Protein AF-A0A292SCF6-F1 (afdb_monomer)

Solvent-accessible surface area (backbone atoms only — not comparable to full-atom values): 10017 Å² total; per-residue (Å²): 119,81,54,58,45,60,79,67,71,30,56,32,36,53,34,42,33,34,39,71,59,63,39,59,81,54,59,67,83,58,19,32,26,28,69,75,34,51,36,81,70,58,67,48,40,29,42,40,46,84,91,48,37,38,38,41,29,49,76,93,37,50,72,57,41,74,73,40,42,38,91,78,50,44,76,43,72,42,54,94,89,60,52,69,68,64,58,50,55,75,77,55,60,55,93,41,32,36,29,35,39,54,58,44,53,55,70,71,59,57,59,71,49,68,87,47,41,71,42,76,30,93,62,53,91,77,42,83,65,76,80,72,92,79,69,67,76,40,78,80,50,79,50,60,94,76,82,72,96,58,95,79,85,82,65,48,63,68,58,52,28,60,43,56,16,41,41,71,123

Secondary structure (DSSP, 8-state):
-TTHHHHTT-SEEEE-SS-TT--SS--TTT-HHHHHH----SS--EEE-SS-EEEEE-TTSHHHHHHHSPTTEEEEEPPTT--HHHHHHTTS-TTSEEEEEGGGS-HHHHHTTTTSEEEEESS-SS----PPP-SPEEE-SPPP----SS------HHHHHHHHTEEE-

Mean predicted aligned error: 3.93 Å

Radius of gyration: 18.01 Å; Cα contacts (8 Å, |Δi|>4): 272; chains: 1; bounding box: 41×38×44 Å

Nearest PDB structures (foldseek):
  3ctz-assembly1_A  TM=7.656E-01  e=1.851E-10  Homo sapiens
  4s2t-assembly1_P  TM=8.365E-01  e=8.833E-10  Caenorhabditis elegans
  4s2t-assembly1_Q  TM=8.445E-01  e=5.123E-09  Caenorhabditis elegans
  5jqk-assembly1_A  TM=7.802E-01  e=2.290E-08  Plasmodium falciparum 3D7
  5jr6-assembly1_A  TM=7.832E-01  e=3.024E-06  Plasmodium falciparum 3D7

Sequence (169 aa):
MNNLLKDLGINYLLVNSTNEYLVEYSALSENARYTLTGFSGSTGDALLTEDNIYLFVDGRYHTQADNEAKEGVNVIKLQLGQKQDDEIKKLIDEDKVLGIVSKKVSQQRLEGFNGYNIKLLDIDPINNYTEPHNQPLERAFKPIDYKPEKPWFISNLEEASYITGLRDF

pLDDT: mean 94.39, std 6.03, range [52.0, 98.81]

Structure (mmCIF, N/CA/C/O backbone):
data_AF-A0A292SCF6-F1
#
_entry.id   AF-A0A292SCF6-F1
#
loop_
_atom_site.group_PDB
_atom_site.id
_atom_site.type_symbol
_atom_site.label_atom_id
_atom_site.label_alt_id
_atom_site.label_comp_id
_atom_site.label_asym_id
_atom_site.label_entity_id
_atom_site.label_seq_id
_atom_site.pdbx_PDB_ins_code
_atom_site.Cartn_x
_atom_site.Cartn_y
_atom_site.Cartn_z
_atom_site.occupancy
_atom_site.B_iso_or_equiv
_atom_site.auth_seq_id
_atom_site.auth_comp_id
_atom_site.auth_asym_id
_atom_site.auth_atom_id
_atom_site.pdbx_PDB_model_num
ATOM 1 N N . MET A 1 1 ? -15.338 11.127 7.605 1.00 52.00 1 MET A N 1
ATOM 2 C CA . MET A 1 1 ? -14.587 9.883 7.330 1.00 52.00 1 MET A CA 1
ATOM 3 C C . MET A 1 1 ? -15.376 8.624 7.718 1.00 52.00 1 MET A C 1
ATOM 5 O O . MET A 1 1 ? -15.282 7.646 6.991 1.00 52.00 1 MET A O 1
ATOM 9 N N . ASN A 1 2 ? -16.231 8.677 8.756 1.00 53.66 2 ASN A N 1
ATOM 10 C CA . ASN A 1 2 ? -16.996 7.546 9.337 1.00 53.66 2 ASN A CA 1
ATOM 11 C C . ASN A 1 2 ? -17.972 6.765 8.429 1.00 53.66 2 ASN A C 1
ATOM 13 O O . ASN A 1 2 ? -18.579 5.813 8.914 1.00 53.66 2 ASN A O 1
ATOM 17 N N . ASN A 1 3 ? -18.116 7.108 7.146 1.00 83.19 3 ASN A N 1
ATOM 18 C CA . ASN A 1 3 ? -18.921 6.310 6.217 1.00 83.19 3 ASN A CA 1
ATOM 19 C C . ASN A 1 3 ? -18.080 5.391 5.329 1.00 83.19 3 ASN A C 1
ATOM 21 O O . ASN A 1 3 ? -18.591 4.361 4.924 1.00 83.19 3 ASN A O 1
ATOM 25 N N . LEU A 1 4 ? -16.789 5.669 5.095 1.00 94.19 4 LEU A N 1
ATOM 26 C CA . LEU A 1 4 ? -16.022 4.917 4.094 1.00 94.19 4 LEU A CA 1
ATOM 27 C C . LEU A 1 4 ? -15.949 3.415 4.405 1.00 94.19 4 LEU A C 1
ATOM 29 O O . LEU A 1 4 ? -16.287 2.586 3.566 1.00 94.19 4 LEU A O 1
ATOM 33 N N . LEU A 1 5 ? -15.522 3.061 5.620 1.00 96.75 5 LEU A N 1
ATOM 34 C CA . LEU A 1 5 ? -15.395 1.658 6.022 1.00 96.75 5 LEU A CA 1
ATOM 35 C C . LEU A 1 5 ? -16.764 0.957 6.045 1.00 96.75 5 LEU A C 1
ATOM 37 O O . LEU A 1 5 ? -16.879 -0.188 5.618 1.00 96.75 5 LEU A O 1
ATOM 41 N N . LYS A 1 6 ? -17.816 1.674 6.466 1.00 95.62 6 LYS A N 1
ATOM 42 C CA . LYS A 1 6 ? -19.196 1.165 6.507 1.00 95.62 6 LYS A CA 1
ATOM 43 C C . LYS A 1 6 ? -19.749 0.908 5.106 1.00 95.62 6 LYS A C 1
ATOM 45 O O . LYS A 1 6 ? -20.274 -0.175 4.869 1.00 95.62 6 LYS A O 1
ATOM 50 N N . ASP A 1 7 ? -19.560 1.843 4.179 1.00 95.56 7 ASP A N 1
ATOM 51 C CA . ASP A 1 7 ? -19.978 1.728 2.777 1.00 95.56 7 ASP A CA 1
ATOM 52 C C . ASP A 1 7 ? -19.257 0.567 2.074 1.00 95.56 7 ASP A C 1
ATOM 54 O O . ASP A 1 7 ? -19.834 -0.140 1.247 1.00 95.56 7 ASP A O 1
ATOM 58 N N . LEU A 1 8 ? -17.999 0.321 2.451 1.00 96.62 8 LEU A N 1
ATOM 59 C CA . LEU A 1 8 ? -17.209 -0.810 1.972 1.00 96.62 8 LEU A CA 1
ATOM 60 C C . LEU A 1 8 ? -17.505 -2.122 2.714 1.00 96.62 8 LEU A C 1
ATOM 62 O O . LEU A 1 8 ? -17.021 -3.168 2.280 1.00 96.62 8 LEU A O 1
ATOM 66 N N . GLY A 1 9 ? -18.283 -2.111 3.799 1.00 97.25 9 GLY A N 1
ATOM 67 C CA . GLY A 1 9 ? -18.543 -3.290 4.630 1.00 97.25 9 GLY A CA 1
ATOM 68 C C . GLY A 1 9 ? -17.271 -3.892 5.236 1.00 97.25 9 GLY A C 1
ATOM 69 O O . GLY A 1 9 ? -17.131 -5.113 5.265 1.00 97.25 9 GLY A O 1
ATOM 70 N N . ILE A 1 10 ? -16.329 -3.041 5.650 1.00 98.06 10 ILE A N 1
ATOM 71 C CA . ILE A 1 10 ? -15.070 -3.420 6.302 1.00 98.06 10 ILE A CA 1
ATOM 72 C C . ILE A 1 10 ? -14.942 -2.733 7.666 1.00 98.06 10 ILE A C 1
ATOM 74 O O . ILE A 1 10 ? -15.605 -1.733 7.938 1.00 98.06 10 ILE A O 1
ATOM 78 N N . ASN A 1 11 ? -14.080 -3.256 8.534 1.00 98.12 11 ASN A N 1
ATOM 79 C CA . ASN A 1 11 ? -13.789 -2.671 9.848 1.00 98.12 11 ASN A CA 1
ATOM 80 C C . ASN A 1 11 ? -12.422 -1.990 9.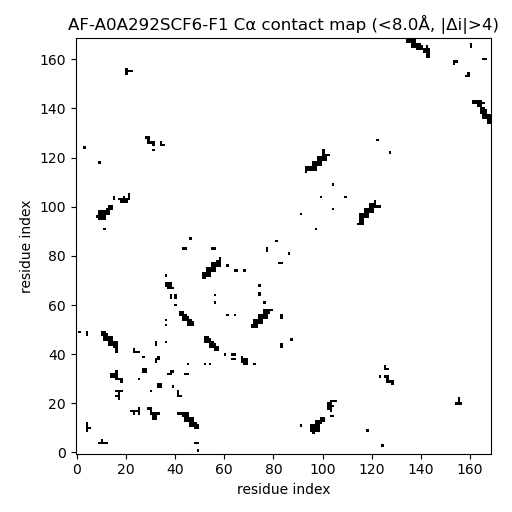895 1.00 98.12 11 ASN A C 1
ATOM 82 O O . ASN A 1 11 ? -12.223 -1.046 10.658 1.00 98.12 11 ASN A O 1
ATOM 86 N N . TYR A 1 12 ? -11.500 -2.475 9.070 1.00 98.44 12 TYR A N 1
ATOM 87 C CA . TYR A 1 12 ? -10.144 -1.972 8.952 1.00 98.44 12 TYR A CA 1
ATOM 88 C C . TYR A 1 12 ? -9.791 -1.837 7.480 1.00 98.44 12 TYR A C 1
ATOM 90 O O . TYR A 1 12 ? -10.280 -2.612 6.660 1.00 98.44 12 TYR A O 1
ATOM 98 N N . LEU A 1 13 ? -8.922 -0.895 7.140 1.00 98.56 13 LEU A N 1
ATOM 99 C CA . LEU A 1 13 ? -8.343 -0.790 5.805 1.00 98.56 13 LEU A CA 1
ATOM 100 C C . LEU A 1 13 ? -6.824 -0.683 5.924 1.00 98.56 13 LEU A C 1
ATOM 102 O O . LEU A 1 13 ? -6.312 0.270 6.516 1.00 98.56 13 LEU A O 1
ATOM 106 N N . LEU A 1 14 ? -6.117 -1.651 5.340 1.00 98.50 14 LEU A N 1
ATOM 107 C CA . LEU A 1 14 ? -4.671 -1.583 5.155 1.00 98.50 14 LEU A CA 1
ATOM 108 C C . LEU A 1 14 ? -4.361 -0.714 3.933 1.00 98.50 14 LEU A C 1
ATOM 110 O O . LEU A 1 14 ? -4.760 -1.037 2.811 1.00 98.50 14 LEU A O 1
ATOM 114 N N . VAL A 1 15 ? -3.637 0.379 4.153 1.00 98.06 15 VAL A N 1
ATOM 115 C CA . VAL A 1 15 ? -3.272 1.358 3.126 1.00 98.06 15 VAL A CA 1
ATOM 116 C C . VAL A 1 15 ? -1.764 1.304 2.908 1.00 98.06 15 VAL A C 1
ATOM 118 O O . VAL A 1 15 ? -0.987 1.827 3.707 1.00 98.06 15 VAL A O 1
ATOM 121 N N . ASN A 1 16 ? -1.363 0.646 1.820 1.00 96.62 16 ASN A N 1
ATOM 122 C CA . ASN A 1 16 ? 0.041 0.450 1.461 1.00 96.62 16 ASN A CA 1
ATOM 123 C C . ASN A 1 16 ? 0.684 1.747 0.932 1.00 96.62 16 ASN A C 1
ATOM 125 O O . ASN A 1 16 ? 0.010 2.566 0.298 1.00 96.62 16 ASN A O 1
ATOM 129 N N . SER A 1 17 ? 1.991 1.923 1.147 1.00 95.50 17 SER A N 1
ATOM 130 C CA . SER A 1 17 ? 2.778 2.998 0.521 1.00 95.50 17 SER A CA 1
ATOM 131 C C . SER A 1 17 ? 3.130 2.714 -0.940 1.00 95.50 17 SER A C 1
ATOM 133 O O . SER A 1 17 ? 3.448 3.636 -1.692 1.00 95.50 17 SER A O 1
ATOM 135 N N . THR A 1 18 ? 3.083 1.452 -1.352 1.00 94.31 18 THR A N 1
ATOM 136 C CA . THR A 1 18 ? 3.419 1.023 -2.707 1.00 94.31 18 THR A CA 1
ATOM 137 C C . THR A 1 18 ? 2.265 1.244 -3.690 1.00 94.31 18 THR A C 1
ATOM 139 O O . THR A 1 18 ? 1.096 1.354 -3.307 1.00 94.31 18 THR A O 1
ATOM 142 N N . ASN A 1 19 ? 2.585 1.295 -4.985 1.00 92.31 19 ASN A N 1
ATOM 143 C CA . ASN A 1 19 ? 1.584 1.259 -6.052 1.00 92.31 19 ASN A CA 1
ATOM 144 C C . ASN A 1 19 ? 1.322 -0.177 -6.545 1.00 92.31 19 ASN A C 1
ATOM 146 O O . ASN A 1 19 ? 1.729 -1.147 -5.903 1.00 92.31 19 ASN A O 1
ATOM 150 N N . GLU A 1 20 ? 0.629 -0.322 -7.678 1.00 91.88 20 GLU A N 1
ATOM 151 C CA . GLU A 1 20 ? 0.276 -1.634 -8.240 1.00 91.88 20 GLU A CA 1
ATOM 152 C C . GLU A 1 20 ? 1.474 -2.465 -8.738 1.00 91.88 20 GLU A C 1
ATOM 154 O O . GLU A 1 20 ? 1.375 -3.684 -8.863 1.00 91.88 20 GLU A O 1
ATOM 159 N N . TYR A 1 21 ? 2.627 -1.829 -8.954 1.00 92.88 21 TYR A N 1
ATOM 160 C CA . TYR A 1 21 ? 3.891 -2.486 -9.305 1.00 92.88 21 TYR A CA 1
ATOM 161 C C . TYR A 1 21 ? 4.772 -2.757 -8.078 1.00 92.88 21 TYR A C 1
ATOM 163 O O . TYR A 1 21 ? 5.909 -3.204 -8.212 1.00 92.88 21 TYR A O 1
ATOM 171 N N . LEU A 1 22 ? 4.248 -2.486 -6.878 1.00 93.62 22 LEU A N 1
ATOM 172 C CA . LEU A 1 22 ? 4.921 -2.667 -5.593 1.00 93.62 22 LEU A CA 1
ATOM 173 C C . LEU A 1 22 ? 6.236 -1.879 -5.445 1.00 93.62 22 LEU A C 1
ATOM 175 O O . LEU A 1 22 ? 7.109 -2.276 -4.675 1.00 93.62 22 LEU A O 1
ATOM 179 N N . VAL A 1 23 ? 6.379 -0.759 -6.163 1.00 92.00 23 VAL A N 1
ATOM 180 C CA . VAL A 1 23 ? 7.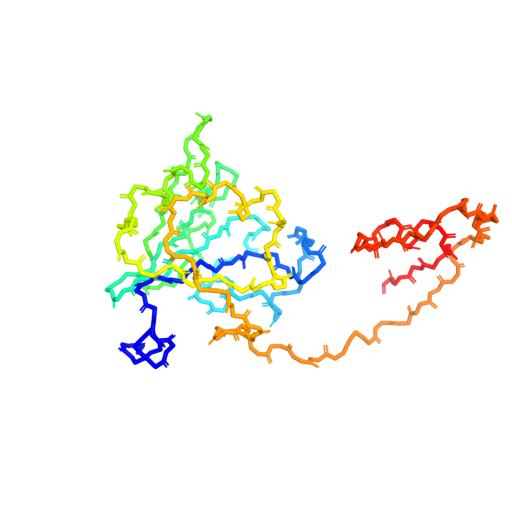598 0.062 -6.101 1.00 92.00 23 VAL A CA 1
ATOM 181 C C . VAL A 1 23 ? 7.723 0.782 -4.761 1.00 92.00 23 VAL A C 1
ATOM 183 O O . VAL A 1 23 ? 6.728 1.231 -4.188 1.00 92.00 23 VAL A O 1
ATOM 186 N N . GLU A 1 24 ? 8.962 0.934 -4.290 1.00 87.44 24 GLU A N 1
ATOM 187 C CA . GLU A 1 24 ? 9.273 1.668 -3.057 1.00 87.44 24 GLU A CA 1
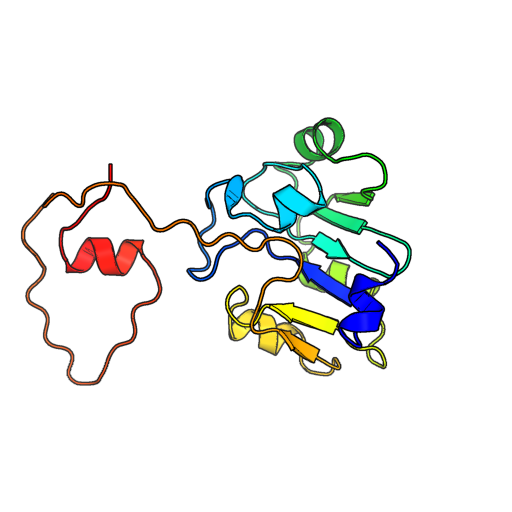ATOM 188 C C . GLU A 1 24 ? 9.064 3.185 -3.219 1.00 87.44 24 GLU A C 1
ATOM 190 O O . GLU A 1 24 ? 8.577 3.849 -2.309 1.00 87.44 24 GLU A O 1
ATOM 195 N N . TYR A 1 25 ? 9.388 3.736 -4.392 1.00 88.94 25 TYR A N 1
ATOM 196 C CA . TYR A 1 25 ? 9.311 5.172 -4.674 1.00 88.94 25 TYR A CA 1
ATOM 197 C C . TYR A 1 25 ? 8.238 5.463 -5.725 1.00 88.94 25 TYR A C 1
ATOM 199 O O . TYR A 1 25 ? 8.531 5.633 -6.906 1.00 88.94 25 TYR A O 1
ATOM 207 N N . SER A 1 26 ? 6.978 5.501 -5.296 1.00 89.31 26 SER A N 1
ATOM 208 C CA . SER A 1 26 ? 5.867 5.979 -6.126 1.00 89.31 26 SER A CA 1
ATOM 209 C C . SER A 1 26 ? 5.775 7.509 -6.095 1.00 89.31 26 SER A C 1
ATOM 211 O O . SER A 1 26 ? 6.229 8.162 -5.149 1.00 89.31 26 SER A O 1
ATOM 213 N N . ALA A 1 27 ? 5.165 8.106 -7.122 1.00 90.38 27 ALA A N 1
ATOM 214 C CA . ALA A 1 27 ? 4.838 9.527 -7.081 1.00 90.38 27 ALA A CA 1
ATOM 215 C C . ALA A 1 27 ? 3.883 9.803 -5.908 1.00 90.38 27 ALA A C 1
ATOM 217 O O . ALA A 1 27 ? 2.912 9.074 -5.704 1.00 90.38 27 ALA A O 1
ATOM 218 N N . LEU A 1 28 ? 4.099 10.892 -5.162 1.00 93.38 28 LEU A N 1
ATOM 219 C CA . LEU A 1 28 ? 3.245 11.225 -4.011 1.00 93.38 28 LEU A CA 1
ATOM 220 C C . LEU A 1 28 ? 1.763 11.379 -4.393 1.00 93.38 28 LEU A C 1
ATOM 222 O O . LEU A 1 28 ? 0.891 11.068 -3.588 1.00 93.38 28 LEU A O 1
ATOM 226 N N . SER A 1 29 ? 1.470 11.804 -5.626 1.00 92.12 29 SER A N 1
ATOM 227 C CA . SER A 1 29 ? 0.104 11.883 -6.158 1.00 92.12 29 SER A CA 1
ATOM 228 C C . SER A 1 29 ? -0.587 10.523 -6.299 1.00 92.12 29 SER A C 1
ATOM 230 O O . SER A 1 29 ? -1.811 10.474 -6.250 1.00 92.12 29 SER A O 1
ATOM 232 N N . GLU A 1 30 ? 0.168 9.433 -6.461 1.00 93.06 30 GLU A N 1
ATOM 233 C CA . GLU A 1 30 ? -0.334 8.052 -6.560 1.00 93.06 30 GLU A CA 1
ATOM 234 C C . GLU A 1 30 ? -0.369 7.342 -5.190 1.00 93.06 30 GLU A C 1
ATOM 236 O O . GLU A 1 30 ? -1.087 6.357 -4.978 1.00 93.06 30 GLU A O 1
ATOM 241 N N . ASN A 1 31 ? 0.403 7.846 -4.226 1.00 96.00 31 ASN A N 1
ATOM 242 C CA . ASN A 1 31 ? 0.598 7.210 -2.934 1.00 96.00 31 ASN A CA 1
ATOM 243 C C . ASN A 1 31 ? -0.620 7.413 -2.015 1.00 96.00 31 ASN A C 1
ATOM 245 O O . ASN A 1 31 ? -0.841 8.482 -1.445 1.00 96.00 31 ASN A O 1
ATOM 249 N N . ALA A 1 32 ? -1.412 6.355 -1.838 1.00 96.44 32 ALA A N 1
ATOM 250 C CA . ALA A 1 32 ? -2.617 6.383 -1.013 1.00 96.44 32 ALA A CA 1
ATOM 251 C C . ALA A 1 32 ? -2.320 6.655 0.464 1.00 96.44 32 ALA A C 1
ATOM 253 O O . ALA A 1 32 ? -3.046 7.413 1.113 1.00 96.44 32 ALA A O 1
ATOM 254 N N . ARG A 1 33 ? -1.220 6.106 0.995 1.00 97.44 33 ARG A N 1
ATOM 255 C CA . ARG A 1 33 ? -0.793 6.417 2.361 1.00 97.44 33 ARG A CA 1
ATOM 256 C C . ARG A 1 33 ? -0.456 7.896 2.502 1.00 97.44 33 ARG A C 1
ATOM 258 O O . ARG A 1 33 ? -0.879 8.491 3.483 1.00 97.44 33 ARG A O 1
ATOM 265 N N . TYR A 1 34 ? 0.241 8.508 1.545 1.00 97.81 34 TYR A N 1
ATOM 266 C CA . TYR A 1 34 ? 0.523 9.947 1.575 1.00 97.81 34 TYR A CA 1
ATOM 267 C C . TYR A 1 34 ? -0.775 10.765 1.566 1.00 97.81 34 TYR A C 1
ATOM 269 O O . TYR A 1 34 ? -0.945 11.663 2.393 1.00 97.81 34 TYR A O 1
ATOM 277 N N . THR A 1 35 ? -1.737 10.419 0.702 1.00 97.25 35 THR A N 1
ATOM 278 C CA . THR A 1 35 ? -3.066 11.053 0.693 1.00 97.25 35 THR A CA 1
ATOM 279 C C . THR A 1 35 ? -3.729 10.977 2.068 1.00 97.25 35 THR A C 1
ATOM 281 O O . THR A 1 35 ? -4.241 11.986 2.565 1.00 97.25 35 THR A O 1
ATOM 284 N N . LEU A 1 36 ? -3.665 9.810 2.712 1.00 97.38 36 LEU A N 1
ATOM 285 C CA . LEU A 1 36 ? -4.261 9.570 4.021 1.00 97.38 36 LEU A CA 1
ATOM 286 C C . LEU A 1 36 ? -3.542 10.315 5.152 1.00 97.38 36 LEU A C 1
ATOM 288 O O . LEU A 1 36 ? -4.191 10.995 5.942 1.00 97.38 36 LEU A O 1
ATOM 292 N N . THR A 1 37 ? -2.216 10.205 5.232 1.00 98.38 37 THR A N 1
ATOM 293 C CA . THR A 1 37 ? -1.449 10.577 6.429 1.00 98.38 37 THR A CA 1
ATOM 294 C C . THR A 1 37 ? -0.614 11.840 6.276 1.00 98.38 37 THR A C 1
ATOM 296 O O . THR A 1 37 ? -0.205 12.398 7.283 1.00 98.38 37 THR A O 1
ATOM 299 N N . GLY A 1 38 ? -0.341 12.301 5.053 1.00 98.06 38 GLY A N 1
ATOM 300 C CA . GLY A 1 38 ? 0.574 13.415 4.762 1.00 98.06 38 GLY A CA 1
ATOM 301 C C . GLY A 1 38 ? 2.065 13.081 4.860 1.00 98.06 38 GLY A C 1
ATOM 302 O O . GLY A 1 38 ? 2.888 13.871 4.412 1.00 98.06 38 GLY A O 1
ATOM 303 N N . PHE A 1 39 ? 2.423 11.906 5.380 1.00 98.44 39 PHE A N 1
ATOM 304 C CA . PHE A 1 39 ? 3.814 11.476 5.496 1.00 98.44 39 PHE A CA 1
ATOM 305 C C . PHE A 1 39 ? 4.377 11.070 4.132 1.00 98.44 39 PHE A C 1
ATOM 307 O O . PHE A 1 39 ? 3.745 10.272 3.436 1.00 98.44 39 PHE A O 1
ATOM 314 N N . SER A 1 40 ? 5.556 11.580 3.766 1.00 97.69 40 SER A N 1
ATOM 315 C CA . SER A 1 40 ? 6.164 11.461 2.428 1.00 97.69 40 SER A CA 1
ATOM 316 C C . SER A 1 40 ? 7.356 10.498 2.333 1.00 97.69 40 SER A C 1
ATOM 318 O O . SER A 1 40 ? 7.927 10.340 1.255 1.00 97.69 40 SER A O 1
ATOM 320 N N . GLY A 1 41 ? 7.735 9.818 3.423 1.00 96.81 41 GLY A N 1
ATOM 321 C CA . GLY A 1 41 ? 8.825 8.834 3.390 1.00 96.81 41 GLY A CA 1
ATOM 322 C C . GLY A 1 41 ? 8.523 7.648 2.467 1.00 96.81 41 GLY A C 1
ATOM 323 O O . GLY A 1 41 ? 7.355 7.347 2.204 1.00 96.81 41 GLY A O 1
ATOM 324 N N . SER A 1 42 ? 9.560 6.959 1.984 1.00 94.31 42 SER A N 1
ATOM 325 C CA . SER A 1 42 ? 9.416 5.929 0.940 1.00 94.31 42 SER A CA 1
ATOM 326 C C . SER A 1 42 ? 8.781 4.627 1.426 1.00 94.31 42 SER A C 1
ATOM 328 O O . SER A 1 42 ? 8.058 3.973 0.684 1.00 94.31 42 SER A O 1
ATOM 330 N N . THR A 1 43 ? 8.965 4.273 2.696 1.00 93.94 43 THR A N 1
ATOM 331 C CA . THR A 1 43 ? 8.379 3.061 3.282 1.00 93.94 43 THR A CA 1
ATOM 332 C C . THR A 1 43 ? 7.508 3.384 4.482 1.00 93.94 43 THR A C 1
ATOM 334 O O . THR A 1 43 ? 7.632 4.443 5.097 1.00 93.94 43 THR A O 1
ATOM 337 N N . GLY A 1 44 ? 6.631 2.446 4.826 1.00 95.50 44 GLY A N 1
ATOM 338 C CA . GLY A 1 44 ? 5.736 2.552 5.969 1.00 95.50 44 GLY A CA 1
ATOM 339 C C . GLY A 1 44 ? 4.289 2.651 5.522 1.00 95.50 44 GLY A C 1
ATOM 340 O O . GLY A 1 44 ? 3.934 3.543 4.745 1.00 95.50 44 GLY A O 1
ATOM 341 N N . ASP A 1 45 ? 3.467 1.735 6.012 1.00 97.88 45 ASP A N 1
ATOM 342 C CA . ASP A 1 45 ? 2.054 1.644 5.662 1.00 97.88 45 ASP A CA 1
ATOM 343 C C . ASP A 1 45 ? 1.172 2.260 6.739 1.00 97.88 45 ASP A C 1
ATOM 345 O O . ASP A 1 45 ? 1.609 2.545 7.859 1.00 97.88 45 ASP A O 1
ATOM 349 N N . ALA A 1 46 ? -0.093 2.460 6.393 1.00 98.56 46 ALA A N 1
ATOM 350 C CA . ALA A 1 46 ? -1.095 2.939 7.320 1.00 98.56 46 ALA A CA 1
ATOM 351 C C . ALA A 1 46 ? -2.212 1.914 7.537 1.00 98.56 46 ALA A C 1
ATOM 353 O O . ALA A 1 46 ? -2.564 1.143 6.646 1.00 98.56 46 ALA A O 1
ATOM 354 N N . LEU A 1 47 ? -2.797 1.943 8.731 1.00 98.69 47 LEU A N 1
ATOM 355 C CA . LEU A 1 47 ? -4.021 1.229 9.067 1.00 98.69 47 LEU A CA 1
ATOM 356 C C . LEU A 1 47 ? -5.094 2.259 9.410 1.00 98.69 47 LEU A C 1
ATOM 358 O O . LEU A 1 47 ? -4.944 3.025 10.364 1.00 98.69 47 LEU A O 1
ATOM 362 N N . LEU A 1 48 ? -6.178 2.265 8.642 1.00 98.38 48 LEU A N 1
ATOM 363 C CA . LEU A 1 48 ? -7.370 3.049 8.941 1.00 98.38 48 LEU A CA 1
ATOM 364 C C . LEU A 1 48 ? -8.370 2.178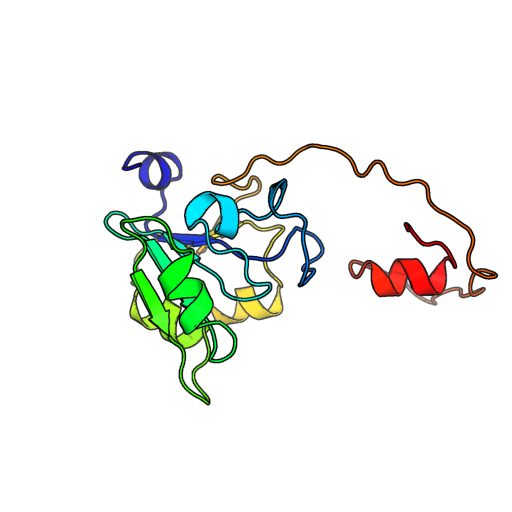 9.709 1.00 98.38 48 LEU A C 1
ATOM 366 O O . LEU A 1 48 ? -8.713 1.081 9.264 1.00 98.38 48 LEU A O 1
ATOM 370 N N . THR A 1 49 ? -8.848 2.679 10.844 1.00 97.19 49 THR A N 1
ATOM 371 C CA . THR A 1 49 ? -9.911 2.075 11.659 1.00 97.19 49 THR A CA 1
ATOM 372 C C . THR A 1 49 ? -11.103 3.034 11.757 1.00 97.19 49 THR A C 1
ATOM 374 O O . THR A 1 49 ? -11.071 4.120 11.178 1.00 97.19 49 THR A O 1
ATOM 377 N N . GLU A 1 50 ? -12.179 2.646 12.452 1.00 93.62 50 GLU A N 1
ATOM 378 C CA . GLU A 1 50 ? -13.346 3.527 12.637 1.00 93.62 50 GLU A CA 1
ATOM 379 C C . GLU A 1 50 ? -12.979 4.843 13.341 1.00 93.62 50 GLU A C 1
ATOM 381 O O . GLU A 1 50 ? -13.488 5.897 12.962 1.00 93.62 50 GLU A O 1
ATOM 386 N N . ASP A 1 51 ? -12.053 4.783 14.301 1.00 93.44 51 ASP A N 1
ATOM 387 C CA . ASP A 1 51 ? -11.738 5.908 15.185 1.00 93.44 51 ASP A CA 1
ATOM 388 C C . ASP A 1 51 ? -10.339 6.496 14.964 1.00 93.44 51 ASP A C 1
ATOM 390 O O . ASP A 1 51 ? -10.054 7.595 15.434 1.00 93.44 51 ASP A O 1
ATOM 394 N N . ASN A 1 52 ? -9.437 5.770 14.295 1.00 97.00 52 ASN A N 1
ATOM 395 C CA . ASN A 1 52 ? -8.018 6.112 14.262 1.00 97.00 52 ASN A CA 1
ATOM 396 C C . ASN A 1 52 ? -7.377 5.881 12.891 1.00 97.00 52 ASN A C 1
ATOM 398 O O . ASN A 1 52 ? -7.773 5.007 12.119 1.00 97.00 52 ASN A O 1
ATOM 402 N N . ILE A 1 53 ? -6.306 6.632 12.638 1.00 98.38 53 ILE A N 1
ATOM 403 C CA . ILE A 1 53 ? -5.353 6.373 11.560 1.00 98.38 53 ILE A CA 1
ATOM 404 C C . ILE A 1 53 ? -4.018 6.061 12.220 1.00 98.38 53 ILE A C 1
ATOM 406 O O . ILE A 1 53 ? -3.502 6.886 12.970 1.00 98.38 53 ILE A O 1
ATOM 410 N N . TYR A 1 54 ? -3.452 4.893 11.945 1.00 98.75 54 TYR A N 1
ATOM 411 C CA . TYR A 1 54 ? -2.118 4.519 12.403 1.00 98.75 54 TYR A CA 1
ATOM 412 C C . TYR A 1 54 ? -1.156 4.556 11.229 1.00 98.75 54 TYR A C 1
ATOM 414 O O . TYR A 1 54 ? -1.465 4.002 10.180 1.00 98.75 54 TYR A O 1
ATOM 422 N N . LEU A 1 55 ? -0.001 5.185 11.404 1.00 98.81 55 LEU A N 1
ATOM 423 C CA . LEU A 1 55 ? 1.085 5.200 10.431 1.00 98.81 55 LEU A CA 1
ATOM 424 C C . LEU A 1 55 ? 2.283 4.467 11.027 1.00 98.81 55 LEU A C 1
ATOM 426 O O . LEU A 1 55 ? 2.807 4.897 12.051 1.00 98.81 55 LEU A O 1
ATOM 430 N N . PHE A 1 56 ? 2.740 3.400 10.386 1.00 98.69 56 PHE A N 1
ATOM 431 C CA . PHE A 1 56 ? 3.866 2.608 10.867 1.00 98.69 56 PHE A CA 1
ATOM 432 C C . PHE A 1 56 ? 5.139 3.004 10.131 1.00 98.69 56 PHE A C 1
ATOM 434 O O . PHE A 1 56 ? 5.179 2.996 8.903 1.00 98.69 56 PHE A O 1
ATOM 441 N N . VAL A 1 57 ? 6.186 3.347 10.879 1.00 98.25 57 VAL A N 1
ATOM 442 C CA . VAL A 1 57 ? 7.455 3.820 10.313 1.00 98.25 57 VAL A CA 1
ATOM 443 C C . VAL A 1 57 ? 8.651 3.176 10.998 1.00 98.25 57 VAL A C 1
ATOM 445 O O . VAL A 1 57 ? 8.680 3.021 12.221 1.00 98.25 57 VAL A O 1
ATOM 448 N N . ASP A 1 58 ? 9.664 2.818 10.212 1.00 96.81 58 ASP A N 1
ATOM 449 C CA . ASP A 1 58 ? 10.947 2.350 10.735 1.00 96.81 58 ASP A CA 1
ATOM 450 C C . ASP A 1 58 ? 11.853 3.505 11.198 1.00 96.81 58 ASP A C 1
ATOM 452 O O . ASP A 1 58 ? 11.553 4.685 10.995 1.00 96.81 58 ASP A O 1
ATOM 456 N N . GLY A 1 59 ? 12.977 3.152 11.832 1.00 96.62 59 GLY A N 1
ATOM 457 C CA . GLY A 1 59 ? 13.915 4.090 12.458 1.00 96.62 59 GLY A CA 1
ATOM 458 C C . GLY A 1 59 ? 14.447 5.205 11.554 1.00 96.62 59 GLY A C 1
ATOM 459 O O . GLY A 1 59 ? 14.808 6.263 12.069 1.00 96.62 59 GLY A O 1
ATOM 460 N N . ARG A 1 60 ? 14.458 5.025 10.226 1.00 95.75 60 ARG A N 1
ATOM 461 C CA . ARG A 1 60 ? 14.885 6.068 9.273 1.00 95.75 60 ARG A CA 1
ATOM 462 C C . ARG A 1 60 ? 13.939 7.268 9.271 1.00 95.75 60 ARG A C 1
ATOM 464 O O . ARG A 1 60 ? 14.362 8.380 8.970 1.00 95.75 60 ARG A O 1
ATOM 471 N N . TYR A 1 61 ? 12.675 7.041 9.620 1.00 97.88 61 TYR A N 1
ATOM 472 C CA . TYR A 1 61 ? 11.587 7.985 9.393 1.00 97.88 61 TYR A CA 1
ATOM 473 C C . TYR A 1 61 ? 10.943 8.526 10.667 1.00 97.88 61 TYR A C 1
ATOM 475 O O . TYR A 1 61 ? 10.015 9.319 10.567 1.00 97.88 61 TYR A O 1
ATOM 483 N N . HIS A 1 62 ? 11.414 8.155 11.863 1.00 98.06 62 HIS A N 1
ATOM 484 C CA . HIS A 1 62 ? 10.778 8.567 13.126 1.00 98.06 62 HIS A CA 1
ATOM 485 C C . HIS A 1 62 ? 10.609 10.087 13.243 1.00 98.06 62 HIS A C 1
ATOM 487 O O . HIS A 1 62 ? 9.504 10.552 13.500 1.00 98.06 62 HIS A O 1
ATOM 493 N N . THR A 1 63 ? 11.675 10.858 13.013 1.00 98.12 63 THR A N 1
ATOM 494 C CA . THR A 1 63 ? 11.627 12.330 13.077 1.00 98.12 63 THR A CA 1
ATOM 495 C C . THR A 1 63 ? 10.826 12.933 11.924 1.00 98.12 63 THR A C 1
ATOM 497 O O . THR A 1 63 ? 10.122 13.919 12.107 1.00 98.12 63 THR A O 1
ATOM 500 N N . GLN A 1 64 ? 10.927 12.355 10.724 1.00 98.44 64 GLN A N 1
ATOM 501 C CA . GLN A 1 64 ? 10.186 12.843 9.561 1.00 98.44 64 GLN A CA 1
ATOM 502 C C . GLN A 1 64 ? 8.676 12.653 9.754 1.00 98.44 64 GLN A C 1
ATOM 504 O O . GLN A 1 64 ? 7.904 13.568 9.489 1.00 98.44 64 GLN A O 1
ATOM 509 N N . ALA A 1 65 ? 8.263 11.497 10.273 1.00 98.31 65 ALA A N 1
ATOM 510 C CA . ALA A 1 65 ? 6.867 11.190 10.543 1.00 98.31 65 ALA A CA 1
ATOM 511 C C . ALA A 1 65 ? 6.263 12.126 11.596 1.00 98.31 65 ALA A C 1
ATOM 513 O O . ALA A 1 65 ? 5.149 12.594 11.393 1.00 98.31 65 ALA A O 1
ATOM 514 N N . ASP A 1 66 ? 7.004 12.466 12.657 1.00 97.56 66 ASP A N 1
ATOM 515 C CA . ASP A 1 66 ? 6.544 13.445 13.655 1.00 97.56 66 ASP A CA 1
ATOM 516 C C . ASP A 1 66 ? 6.286 14.834 13.046 1.00 97.56 66 ASP A C 1
ATOM 518 O O . ASP A 1 66 ? 5.402 15.554 13.503 1.00 97.56 66 ASP A O 1
ATOM 522 N N . ASN A 1 67 ? 7.059 15.217 12.026 1.00 98.25 67 ASN A N 1
ATOM 523 C CA . ASN A 1 67 ? 6.973 16.538 11.403 1.00 98.25 67 ASN A CA 1
ATOM 524 C C . ASN A 1 67 ? 5.939 16.613 10.269 1.00 98.25 67 ASN A C 1
ATOM 526 O O . ASN A 1 67 ? 5.396 17.685 10.013 1.00 98.25 67 ASN A O 1
ATOM 530 N N . GLU A 1 68 ? 5.711 15.512 9.549 1.00 98.44 68 GLU A N 1
ATOM 531 C CA . GLU A 1 68 ? 4.890 15.499 8.329 1.00 98.44 68 GLU A CA 1
ATOM 532 C C . GLU A 1 68 ? 3.496 14.898 8.517 1.00 98.44 68 GLU A C 1
ATOM 534 O O . GLU A 1 68 ? 2.596 15.193 7.726 1.00 98.44 68 GLU A O 1
ATOM 539 N N . ALA A 1 69 ? 3.305 14.028 9.513 1.00 98.31 69 ALA A N 1
ATOM 540 C CA . ALA A 1 69 ? 2.017 13.383 9.717 1.00 98.31 69 ALA A CA 1
ATOM 541 C C . ALA A 1 69 ? 0.929 14.424 10.032 1.00 98.31 69 ALA A C 1
ATOM 543 O O . ALA A 1 69 ? 1.096 15.309 10.871 1.00 98.31 69 ALA A O 1
ATOM 544 N N . LYS A 1 70 ? -0.210 14.304 9.345 1.00 97.88 70 LYS A N 1
ATOM 545 C CA . LYS A 1 70 ? -1.395 15.139 9.564 1.00 97.88 70 LYS A CA 1
ATOM 546 C C . LYS A 1 70 ? -1.911 14.977 10.994 1.00 97.88 70 LYS A C 1
ATOM 548 O O . LYS A 1 70 ? -1.772 13.922 11.612 1.00 97.88 70 LYS A O 1
ATOM 553 N N . GLU A 1 71 ? -2.589 16.010 11.485 1.00 96.44 71 GLU A N 1
ATOM 554 C CA . GLU A 1 71 ? -3.285 15.954 12.769 1.00 96.44 71 GLU A CA 1
ATOM 555 C C . GLU A 1 71 ? -4.264 14.764 12.816 1.00 96.44 71 GLU A C 1
ATOM 557 O O . GLU A 1 71 ? -4.983 14.495 11.851 1.00 96.44 71 GLU A O 1
ATOM 562 N N . GLY A 1 72 ? -4.266 14.030 13.933 1.00 95.25 72 GLY A N 1
ATOM 563 C CA . GLY A 1 72 ? -5.077 12.820 14.118 1.00 95.25 72 GLY A CA 1
ATOM 564 C C . GLY A 1 72 ? -4.442 11.518 13.609 1.00 95.25 72 GLY A C 1
ATOM 565 O O . GLY A 1 72 ? -5.020 10.450 13.809 1.00 95.25 72 GLY A O 1
ATOM 566 N N . VAL A 1 73 ? -3.257 11.569 12.988 1.00 98.38 73 VAL A N 1
ATOM 567 C CA . VAL A 1 73 ? -2.481 10.369 12.637 1.00 98.38 73 VAL A CA 1
ATOM 568 C C . VAL A 1 73 ? -1.630 9.925 13.828 1.00 98.38 73 VAL A C 1
ATOM 570 O O . VAL A 1 73 ? -0.762 10.652 14.305 1.00 98.38 73 VAL A O 1
ATOM 573 N N . ASN A 1 74 ? -1.834 8.689 14.276 1.00 98.38 74 ASN A N 1
ATOM 574 C CA . ASN A 1 74 ? -1.034 8.046 15.311 1.00 98.38 74 ASN A CA 1
ATOM 575 C C . ASN A 1 74 ? 0.224 7.422 14.691 1.00 98.38 74 ASN A C 1
ATOM 577 O O . ASN A 1 74 ? 0.149 6.394 14.014 1.00 98.38 74 ASN A O 1
ATOM 581 N N . VAL A 1 75 ? 1.391 8.020 14.929 1.00 98.50 75 VAL A N 1
ATOM 582 C CA . VAL A 1 75 ? 2.669 7.502 14.419 1.00 98.50 75 VAL A CA 1
ATOM 583 C C . VAL A 1 75 ? 3.185 6.366 15.308 1.00 98.50 75 VAL A C 1
ATOM 585 O O . VAL A 1 75 ? 3.525 6.568 16.474 1.00 98.50 75 VAL A O 1
ATOM 588 N N . ILE A 1 76 ? 3.289 5.165 14.741 1.00 98.50 76 ILE A N 1
ATOM 589 C CA . ILE A 1 76 ? 3.852 3.969 15.369 1.00 98.50 76 ILE A CA 1
ATOM 590 C C . ILE A 1 76 ? 5.307 3.802 14.921 1.00 98.50 76 ILE A C 1
ATOM 592 O O . ILE A 1 76 ? 5.602 3.431 13.784 1.00 98.50 76 ILE A O 1
ATOM 596 N N . LYS A 1 77 ? 6.230 4.076 15.845 1.00 98.31 77 LYS A N 1
ATOM 597 C CA . LYS A 1 77 ? 7.681 4.016 15.631 1.00 98.31 77 LYS A CA 1
ATOM 598 C C . LYS A 1 77 ? 8.210 2.607 15.875 1.00 98.31 77 LYS A C 1
ATOM 600 O O . LYS A 1 77 ? 8.479 2.229 17.019 1.00 98.31 77 LYS A O 1
ATOM 605 N N . LEU A 1 78 ? 8.385 1.850 14.796 1.00 98.12 78 LEU A N 1
ATOM 606 C CA . LEU A 1 78 ? 8.929 0.496 14.843 1.00 98.12 78 LEU A CA 1
ATOM 607 C C . LEU A 1 78 ? 10.369 0.524 15.367 1.00 98.12 78 LEU A C 1
ATOM 609 O O . LEU A 1 78 ? 11.213 1.285 14.881 1.00 98.12 78 LEU A O 1
ATOM 613 N N . GLN A 1 79 ? 10.633 -0.314 16.363 1.00 96.88 79 GLN A N 1
ATOM 614 C CA . GLN A 1 79 ? 11.958 -0.566 16.914 1.00 96.88 79 GLN A CA 1
ATOM 615 C C . GLN A 1 79 ? 12.685 -1.645 16.108 1.00 96.88 79 GLN A C 1
ATOM 617 O O . GLN A 1 79 ? 12.083 -2.393 15.334 1.00 96.88 79 GLN A O 1
ATOM 622 N N . LEU A 1 80 ? 14.000 -1.752 16.306 1.00 93.25 80 LEU A N 1
ATOM 623 C CA . LEU A 1 80 ? 14.814 -2.757 15.630 1.00 93.25 80 LEU A CA 1
ATOM 624 C C . LEU A 1 80 ? 14.258 -4.171 15.873 1.00 93.25 80 LEU A C 1
ATOM 626 O O . LEU A 1 80 ? 14.066 -4.589 17.013 1.00 93.25 80 LEU A O 1
ATOM 630 N N . GLY A 1 81 ? 14.019 -4.906 14.786 1.00 92.88 81 GLY A N 1
ATOM 631 C CA . GLY A 1 81 ? 13.482 -6.267 14.822 1.00 92.88 81 GLY A CA 1
ATOM 632 C C . GLY A 1 81 ? 11.954 -6.362 14.872 1.00 92.88 81 GLY A C 1
ATOM 633 O O . GLY A 1 81 ? 11.430 -7.453 14.652 1.00 92.88 81 GLY A O 1
ATOM 634 N N . GLN A 1 82 ? 11.228 -5.258 15.092 1.00 96.31 82 GLN A N 1
ATOM 635 C CA . GLN A 1 82 ? 9.772 -5.254 14.941 1.00 96.31 82 GLN A CA 1
ATOM 636 C C . GLN A 1 82 ? 9.393 -5.282 13.463 1.00 96.31 82 GLN A C 1
ATOM 638 O O . GLN A 1 82 ? 9.898 -4.499 12.656 1.00 96.31 82 GLN A O 1
ATOM 643 N N . LYS A 1 83 ? 8.470 -6.178 13.115 1.00 96.25 83 LYS A N 1
ATOM 644 C CA . LYS A 1 83 ? 7.878 -6.233 11.782 1.00 96.25 83 LYS A CA 1
ATOM 645 C C . LYS A 1 83 ? 6.580 -5.447 11.782 1.00 96.25 83 LYS A C 1
ATOM 647 O O . LYS A 1 83 ? 5.743 -5.628 12.660 1.00 96.25 83 LYS A O 1
ATOM 652 N N . GLN A 1 84 ? 6.400 -4.621 10.760 1.00 96.88 84 GLN A N 1
ATOM 653 C CA . GLN A 1 84 ? 5.215 -3.784 10.614 1.00 96.88 84 GLN A CA 1
ATOM 654 C C . GLN A 1 84 ? 3.909 -4.588 10.687 1.00 96.88 84 GLN A C 1
ATOM 656 O O . GLN A 1 84 ? 3.012 -4.228 11.440 1.00 96.88 84 GLN A O 1
ATOM 661 N N . ASP A 1 85 ? 3.821 -5.698 9.953 1.00 97.19 85 ASP A N 1
ATOM 662 C CA . ASP A 1 85 ? 2.598 -6.504 9.899 1.00 97.19 85 ASP A CA 1
ATOM 663 C C . ASP A 1 85 ? 2.272 -7.167 11.242 1.00 97.19 85 ASP A C 1
ATOM 665 O O . ASP A 1 85 ? 1.101 -7.316 11.577 1.00 97.19 85 ASP A O 1
ATOM 669 N N . ASP A 1 86 ? 3.280 -7.497 12.053 1.00 97.62 86 ASP A N 1
ATOM 670 C CA . ASP A 1 86 ? 3.061 -8.029 13.400 1.00 97.62 86 ASP A CA 1
ATOM 671 C C . ASP A 1 86 ? 2.499 -6.952 14.340 1.00 97.62 86 ASP A C 1
ATOM 673 O O . ASP A 1 86 ? 1.684 -7.258 15.207 1.00 97.62 86 ASP A O 1
ATOM 677 N N . GLU A 1 87 ? 2.885 -5.684 14.167 1.00 98.12 87 GLU A N 1
ATOM 678 C CA . GLU A 1 87 ? 2.300 -4.570 14.924 1.00 98.12 87 GLU A CA 1
ATOM 679 C C . GLU A 1 87 ? 0.887 -4.217 14.435 1.00 98.12 87 GLU A C 1
ATOM 681 O O . GLU A 1 87 ? 0.017 -3.928 15.254 1.00 98.12 87 GLU A O 1
ATOM 686 N N . ILE A 1 88 ? 0.622 -4.311 13.127 1.00 98.25 88 ILE A N 1
ATOM 687 C CA . ILE A 1 88 ? -0.727 -4.146 12.560 1.00 98.25 88 ILE A CA 1
ATOM 688 C C . ILE A 1 88 ? -1.678 -5.198 13.139 1.00 98.25 88 ILE A C 1
ATOM 690 O O . ILE A 1 88 ? -2.769 -4.853 13.590 1.00 98.25 88 ILE A O 1
ATOM 694 N N . LYS A 1 89 ? -1.249 -6.466 13.188 1.00 97.94 89 LYS A N 1
ATOM 695 C CA . LYS A 1 89 ? -2.038 -7.590 13.721 1.00 97.94 89 LYS A CA 1
ATOM 696 C C . LYS A 1 89 ? -2.482 -7.404 15.170 1.00 97.94 89 LYS A C 1
ATOM 698 O O . LYS A 1 89 ? -3.532 -7.906 15.543 1.00 97.94 89 LYS A O 1
ATOM 703 N N . LYS A 1 90 ? -1.730 -6.652 15.979 1.00 97.56 90 LYS A N 1
ATOM 704 C CA . LYS A 1 90 ? -2.108 -6.339 17.371 1.00 97.56 90 LYS A CA 1
ATOM 705 C C . LYS A 1 90 ? -3.261 -5.339 17.477 1.00 97.56 90 LYS A C 1
ATOM 707 O O . LYS A 1 90 ? -3.843 -5.213 18.550 1.00 97.56 90 LYS A O 1
ATOM 712 N N . LEU A 1 91 ? -3.556 -4.600 16.406 1.00 97.69 91 LEU A N 1
ATOM 713 C CA . LEU A 1 91 ? -4.605 -3.574 16.369 1.00 97.69 91 LEU A CA 1
ATOM 714 C C . LEU A 1 91 ? -5.893 -4.045 15.682 1.00 97.69 91 LEU A C 1
ATOM 716 O O . LEU A 1 91 ? -6.891 -3.322 15.708 1.00 97.69 91 LEU A O 1
ATOM 720 N N . ILE A 1 92 ? -5.875 -5.221 15.054 1.00 97.19 92 ILE A N 1
ATOM 721 C CA . ILE A 1 92 ? -7.015 -5.772 14.322 1.00 97.19 92 ILE A CA 1
ATOM 722 C C . ILE A 1 92 ? -7.564 -7.013 15.021 1.00 97.19 92 ILE A C 1
ATOM 724 O O . ILE A 1 92 ? -6.824 -7.824 15.568 1.00 97.19 92 ILE A O 1
ATOM 728 N N . ASP A 1 93 ? -8.883 -7.139 14.987 1.00 96.44 93 ASP A N 1
ATOM 729 C CA . ASP A 1 93 ? -9.623 -8.301 15.468 1.00 96.44 93 ASP A CA 1
ATOM 730 C C . ASP A 1 93 ? -9.830 -9.294 14.311 1.00 96.44 93 ASP A C 1
ATOM 732 O O . ASP A 1 93 ? -10.239 -8.888 13.221 1.00 96.44 93 ASP A O 1
ATOM 736 N N . GLU A 1 94 ? -9.532 -10.574 14.540 1.00 94.25 94 GLU A N 1
ATOM 737 C CA . GLU A 1 94 ? -9.643 -11.656 13.548 1.00 94.25 94 GLU A CA 1
ATOM 738 C C . GLU A 1 94 ? -11.094 -11.892 13.095 1.00 94.25 94 GLU A C 1
ATOM 740 O O . GLU A 1 94 ? -11.323 -12.242 11.933 1.00 94.25 94 GLU A O 1
ATOM 745 N N . ASP A 1 95 ? -12.073 -11.619 13.967 1.00 96.19 95 ASP A N 1
ATOM 746 C CA . ASP A 1 95 ? -13.505 -11.759 13.660 1.00 96.19 95 ASP A CA 1
ATOM 747 C C . ASP A 1 95 ? -14.041 -10.612 12.781 1.00 96.19 95 ASP A C 1
ATOM 749 O O . ASP A 1 95 ? -15.155 -10.673 12.244 1.00 96.19 95 ASP A O 1
ATOM 753 N N . LYS A 1 96 ? -13.255 -9.543 12.618 1.00 97.88 96 LYS A N 1
ATOM 754 C CA . LYS A 1 96 ? -13.619 -8.346 11.856 1.00 97.88 96 LYS A CA 1
ATOM 755 C C . LYS A 1 96 ? -12.958 -8.319 10.483 1.00 97.88 96 LYS A C 1
ATOM 757 O O . LYS A 1 96 ? -11.937 -8.947 10.228 1.00 97.88 96 LYS A O 1
ATOM 762 N N . VAL A 1 97 ? -13.556 -7.553 9.574 1.00 98.50 97 VAL A N 1
ATOM 763 C CA . VAL A 1 97 ? -13.150 -7.539 8.167 1.00 98.50 97 VAL A CA 1
ATOM 764 C C . VAL A 1 97 ? -12.009 -6.546 7.931 1.00 98.50 97 VAL A C 1
ATOM 766 O O . VAL A 1 97 ? -12.182 -5.336 8.118 1.00 98.50 97 VAL A O 1
ATOM 769 N N . LEU A 1 98 ? -10.871 -7.042 7.446 1.00 98.56 98 LEU A N 1
ATOM 770 C CA . LEU A 1 98 ? -9.744 -6.246 6.961 1.00 98.56 98 LEU A CA 1
ATOM 771 C C . LEU A 1 98 ? -9.845 -6.046 5.442 1.00 98.56 98 LEU A C 1
ATOM 773 O O . LEU A 1 98 ? -9.730 -6.989 4.662 1.00 98.56 98 LEU A O 1
ATOM 777 N N . GLY A 1 99 ? -10.039 -4.804 5.015 1.00 98.44 99 GLY A N 1
ATOM 778 C CA . GLY A 1 99 ? -9.948 -4.393 3.621 1.00 98.44 99 GLY A CA 1
ATOM 779 C C . GLY A 1 99 ? -8.497 -4.263 3.165 1.00 98.44 99 GLY A C 1
ATOM 780 O O . GLY A 1 99 ? -7.688 -3.635 3.852 1.00 98.44 99 GLY A O 1
ATOM 781 N N . ILE A 1 100 ? -8.174 -4.812 1.994 1.00 98.38 100 ILE A N 1
ATOM 782 C CA . ILE A 1 100 ? -6.857 -4.666 1.355 1.00 98.38 100 ILE A CA 1
ATOM 783 C C . ILE A 1 100 ? -7.056 -4.424 -0.141 1.00 98.38 100 ILE A C 1
ATOM 785 O O . ILE A 1 100 ? -7.799 -5.153 -0.795 1.00 98.38 100 ILE A O 1
ATOM 789 N N . VAL A 1 101 ? -6.382 -3.420 -0.706 1.00 97.75 101 VAL A N 1
ATOM 790 C CA . VAL A 1 101 ? -6.418 -3.173 -2.157 1.00 97.75 101 VAL A CA 1
ATOM 791 C C . VAL A 1 101 ? -5.642 -4.275 -2.880 1.00 97.75 101 VAL A C 1
ATOM 793 O O . VAL A 1 101 ? -4.429 -4.395 -2.701 1.00 97.75 101 VAL A O 1
ATOM 796 N N . SER A 1 102 ? -6.334 -5.063 -3.706 1.00 96.44 102 SER A N 1
ATOM 797 C CA . SER A 1 102 ? -5.822 -6.303 -4.312 1.00 96.44 102 SER A CA 1
ATOM 798 C C . SER A 1 102 ? -4.577 -6.082 -5.167 1.00 96.44 102 SER A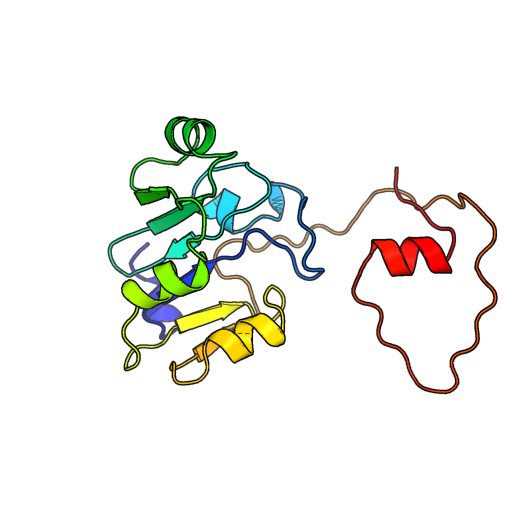 C 1
ATOM 800 O O . S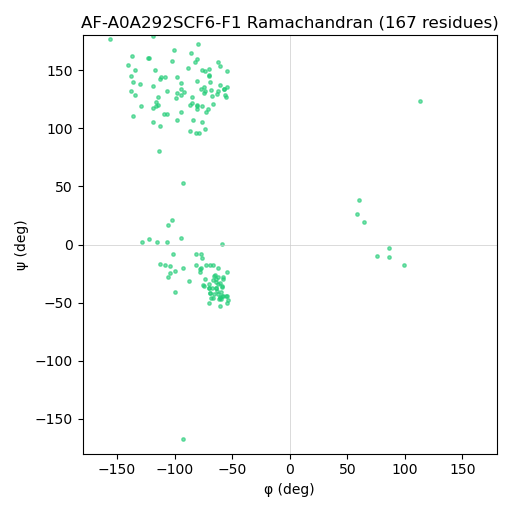ER A 1 102 ? -3.658 -6.894 -5.146 1.00 96.44 102 SER A O 1
ATOM 802 N N . LYS A 1 103 ? -4.513 -4.949 -5.868 1.00 93.56 103 LYS A N 1
ATOM 803 C CA . LYS A 1 103 ? -3.386 -4.596 -6.738 1.00 93.56 103 LYS A CA 1
ATOM 804 C C . LYS A 1 103 ? -2.156 -4.085 -5.991 1.00 93.56 103 LYS A C 1
ATOM 806 O O . LYS A 1 103 ? -1.072 -4.113 -6.549 1.00 93.56 103 LYS A O 1
ATOM 811 N N . LYS A 1 104 ? -2.302 -3.603 -4.752 1.00 94.94 104 LYS A N 1
ATOM 812 C CA . LYS A 1 104 ? -1.222 -2.937 -3.995 1.00 94.94 104 LYS A CA 1
ATOM 813 C C . LYS A 1 104 ? -0.637 -3.817 -2.886 1.00 94.94 104 LYS A C 1
ATOM 815 O O . LYS A 1 104 ? 0.012 -3.314 -1.974 1.00 94.94 104 LYS A O 1
ATOM 820 N N . VAL A 1 105 ? -0.884 -5.125 -2.931 1.00 95.69 105 VAL A N 1
ATOM 821 C CA . VAL A 1 105 ? -0.390 -6.095 -1.948 1.00 95.69 105 VAL A CA 1
ATOM 822 C C . VAL A 1 105 ? 0.262 -7.272 -2.665 1.00 95.69 105 VAL A C 1
ATOM 824 O O . VAL A 1 105 ? -0.247 -7.755 -3.673 1.00 95.69 105 VAL A O 1
ATOM 827 N N . SER A 1 106 ? 1.401 -7.749 -2.159 1.00 95.19 106 SER A N 1
ATOM 828 C CA . SER A 1 106 ? 2.011 -8.972 -2.682 1.00 95.19 106 SER A CA 1
ATOM 829 C C . SER A 1 106 ? 1.261 -10.208 -2.187 1.00 95.19 106 SER A C 1
ATOM 831 O O . SER A 1 106 ? 0.747 -10.230 -1.067 1.00 95.19 106 SER A O 1
ATOM 833 N N . GLN A 1 107 ? 1.269 -11.277 -2.985 1.00 95.56 107 GLN A N 1
ATOM 834 C CA . GLN A 1 107 ? 0.695 -12.565 -2.585 1.00 95.56 107 GLN A CA 1
ATOM 835 C C . GLN A 1 107 ? 1.299 -13.070 -1.265 1.00 95.56 107 GLN A C 1
ATOM 837 O O . GLN A 1 107 ? 0.573 -13.471 -0.361 1.00 95.56 107 GLN A O 1
ATOM 842 N N . GLN A 1 108 ? 2.624 -12.972 -1.119 1.00 96.38 108 GLN A N 1
ATOM 843 C CA . GLN A 1 108 ? 3.325 -13.386 0.096 1.00 96.38 108 GLN A CA 1
ATOM 844 C C . GLN A 1 108 ? 2.845 -12.613 1.332 1.00 96.38 108 GLN A C 1
ATOM 846 O O . GLN A 1 108 ? 2.686 -13.189 2.407 1.00 96.38 108 GLN A O 1
ATOM 851 N N . ARG A 1 109 ? 2.619 -11.302 1.197 1.00 96.50 109 ARG A N 1
ATOM 852 C CA . ARG A 1 109 ? 2.119 -1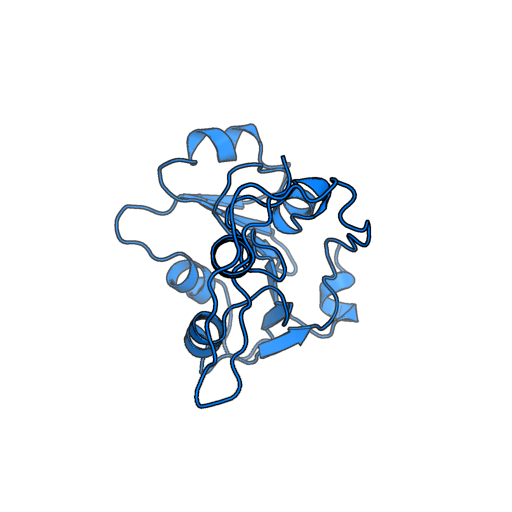0.491 2.306 1.00 96.50 109 ARG A CA 1
ATOM 853 C C . ARG A 1 109 ? 0.67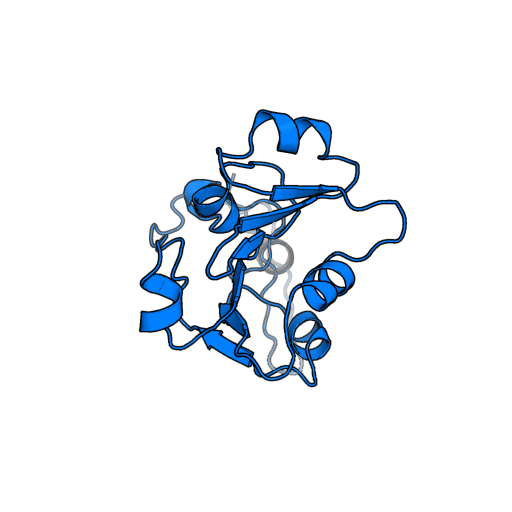9 -10.850 2.646 1.00 96.50 109 ARG A C 1
ATOM 855 O O . ARG A 1 109 ? 0.362 -10.977 3.823 1.00 96.50 109 ARG A O 1
ATOM 862 N N . LEU A 1 110 ? -0.165 -11.054 1.633 1.00 96.94 110 LEU A N 1
ATOM 863 C CA . LEU A 1 110 ? -1.552 -11.475 1.817 1.00 96.94 110 LEU A CA 1
ATOM 864 C C . LEU A 1 110 ? -1.638 -12.806 2.584 1.00 96.94 110 LEU A C 1
ATOM 866 O O . LEU A 1 110 ? -2.399 -12.916 3.541 1.00 96.94 110 LEU A O 1
ATOM 870 N N . GLU A 1 111 ? -0.794 -13.779 2.236 1.00 97.19 111 GLU A N 1
ATOM 871 C CA . GLU A 1 111 ? -0.658 -15.052 2.963 1.00 97.19 111 GLU A CA 1
ATOM 872 C C . GLU A 1 111 ? -0.185 -14.864 4.411 1.00 97.19 111 GLU A C 1
ATOM 874 O O . GLU A 1 111 ? -0.543 -15.642 5.296 1.00 97.19 111 GLU A O 1
ATOM 879 N N . GLY A 1 112 ? 0.564 -13.794 4.686 1.00 97.00 112 GLY A N 1
ATOM 880 C CA . GLY A 1 112 ? 0.941 -13.390 6.038 1.00 97.00 112 GLY A CA 1
ATOM 881 C C . GLY A 1 112 ? -0.249 -13.038 6.938 1.00 97.00 112 GLY A C 1
ATOM 882 O O . GLY A 1 112 ? -0.097 -13.085 8.159 1.00 97.00 112 GLY A O 1
ATOM 883 N N . PHE A 1 113 ? -1.419 -12.731 6.371 1.00 96.69 113 PHE A N 1
ATOM 884 C CA . PHE A 1 113 ? -2.680 -12.494 7.085 1.00 96.69 113 PHE A CA 1
ATOM 885 C C . PHE A 1 113 ? -3.639 -13.699 7.008 1.00 96.69 113 PHE A C 1
ATOM 887 O O . PHE A 1 113 ? -4.843 -13.554 7.213 1.00 96.69 113 PHE A O 1
ATOM 894 N N . ASN A 1 114 ? -3.134 -14.907 6.735 1.00 94.38 114 ASN A N 1
ATOM 895 C CA . ASN A 1 114 ? -3.951 -16.117 6.805 1.00 94.38 114 ASN A CA 1
ATOM 896 C C . ASN A 1 114 ? -4.576 -16.281 8.206 1.00 94.38 114 ASN A C 1
ATOM 898 O O . ASN A 1 114 ? -3.886 -16.133 9.213 1.00 94.38 114 ASN A O 1
ATOM 902 N N . GLY A 1 115 ? -5.874 -16.585 8.259 1.00 94.94 115 GLY A N 1
ATOM 903 C CA . GLY A 1 115 ? -6.667 -16.630 9.495 1.00 94.94 115 GLY A CA 1
ATOM 904 C C . GLY A 1 115 ? -7.503 -15.374 9.764 1.00 94.94 115 GLY A C 1
ATOM 905 O O . GLY A 1 115 ? -8.473 -15.459 10.506 1.00 94.94 115 GLY A O 1
ATOM 906 N N . TYR A 1 116 ? -7.206 -14.247 9.109 1.00 97.69 116 TYR A N 1
ATOM 907 C CA . TYR A 1 116 ? -8.025 -13.036 9.194 1.00 97.69 116 TYR A CA 1
ATOM 908 C C . TYR A 1 116 ? -9.137 -13.030 8.139 1.00 97.69 116 TYR A C 1
ATOM 910 O O . TYR A 1 116 ? -8.986 -13.570 7.038 1.00 97.69 116 TYR A O 1
ATOM 918 N N . ASN A 1 117 ? -10.246 -12.354 8.440 1.00 97.88 117 ASN A N 1
ATOM 919 C CA . ASN A 1 117 ? -11.314 -12.122 7.473 1.00 97.88 117 ASN A CA 1
ATOM 920 C C . ASN A 1 117 ? -10.938 -10.978 6.512 1.00 97.88 117 ASN A C 1
ATOM 922 O O . ASN A 1 117 ? -11.104 -9.800 6.828 1.00 97.88 117 ASN A O 1
ATOM 926 N N . ILE A 1 118 ? -10.401 -11.317 5.337 1.00 98.19 118 ILE A N 1
ATOM 927 C CA . ILE A 1 118 ? -9.916 -10.331 4.363 1.00 98.19 118 ILE A CA 1
ATOM 928 C C . ILE A 1 118 ? -10.955 -10.066 3.275 1.00 98.19 118 ILE A C 1
ATOM 930 O O . ILE A 1 118 ? -11.425 -10.983 2.600 1.00 98.19 118 ILE A O 1
ATOM 934 N N . LYS A 1 119 ? -11.228 -8.783 3.026 1.00 98.44 119 LYS A N 1
ATOM 935 C CA . LYS A 1 119 ? -11.945 -8.316 1.838 1.00 98.44 119 LYS A CA 1
ATOM 936 C C . LYS A 1 119 ? -10.974 -7.631 0.882 1.00 98.44 119 LYS A C 1
ATOM 938 O O . LYS A 1 119 ? -10.476 -6.542 1.158 1.00 98.44 119 LYS A O 1
ATOM 943 N N . LEU A 1 120 ? -10.737 -8.253 -0.268 1.00 98.31 120 LEU A N 1
ATOM 944 C CA . LEU A 1 120 ? -9.967 -7.634 -1.340 1.00 98.31 120 LEU A CA 1
ATOM 945 C C . LEU A 1 120 ? -10.797 -6.556 -2.050 1.00 98.31 120 LEU A C 1
ATOM 947 O O . LEU A 1 120 ? -11.978 -6.757 -2.335 1.00 98.31 120 LEU A O 1
ATOM 951 N N . LEU A 1 121 ? -10.172 -5.410 -2.314 1.00 97.88 121 LEU A N 1
ATOM 952 C CA . LEU A 1 121 ? -10.770 -4.262 -2.993 1.00 97.88 121 LEU A CA 1
ATOM 953 C C . LEU A 1 121 ? -10.071 -4.035 -4.336 1.00 97.88 121 LEU A C 1
ATOM 955 O O . LEU A 1 121 ? -8.851 -3.900 -4.376 1.00 97.88 121 LEU A O 1
ATOM 959 N N . ASP A 1 122 ? -10.836 -3.954 -5.423 1.00 95.06 122 ASP A N 1
ATOM 960 C CA . ASP A 1 122 ? -10.284 -3.740 -6.773 1.00 95.06 122 ASP A CA 1
ATOM 961 C C . ASP A 1 122 ? -9.890 -2.285 -7.048 1.00 95.06 122 ASP A C 1
ATOM 963 O O . ASP A 1 122 ? -9.060 -2.008 -7.916 1.00 95.06 122 ASP A O 1
ATOM 967 N N . ILE A 1 123 ? -10.501 -1.358 -6.309 1.00 93.75 123 ILE A N 1
ATOM 968 C CA . ILE A 1 123 ? -10.280 0.083 -6.405 1.00 93.75 123 ILE A CA 1
ATOM 969 C C . ILE A 1 123 ? -9.756 0.562 -5.058 1.00 93.75 123 ILE A C 1
ATOM 971 O O . ILE A 1 123 ? -10.272 0.169 -4.010 1.00 93.75 123 ILE A O 1
ATOM 975 N N . ASP A 1 124 ? -8.739 1.418 -5.097 1.00 95.69 124 ASP A N 1
ATOM 976 C CA . ASP A 1 124 ? -8.217 2.076 -3.909 1.00 95.69 124 ASP A CA 1
ATOM 977 C C . ASP A 1 124 ? -9.208 3.155 -3.434 1.00 95.69 124 ASP A C 1
ATOM 979 O O . ASP A 1 124 ? -9.442 4.136 -4.145 1.00 95.69 124 ASP A O 1
ATOM 983 N N . PRO A 1 125 ? -9.819 2.993 -2.247 1.00 95.88 125 PRO A N 1
ATOM 984 C CA . PRO A 1 125 ? -10.838 3.919 -1.770 1.00 95.88 125 PRO A CA 1
ATOM 985 C C . PRO A 1 125 ? -10.267 5.237 -1.223 1.00 95.88 125 PRO A C 1
ATOM 987 O O . PRO A 1 125 ? -11.034 6.140 -0.890 1.00 95.88 125 PRO A O 1
ATOM 990 N N . ILE A 1 126 ? -8.943 5.342 -1.079 1.00 96.06 126 ILE A N 1
ATOM 991 C CA . ILE A 1 126 ? -8.256 6.512 -0.525 1.00 96.06 126 ILE A CA 1
ATOM 992 C C . ILE A 1 126 ? -7.703 7.393 -1.639 1.00 96.06 126 ILE A C 1
ATOM 994 O O . ILE A 1 126 ? -7.778 8.619 -1.547 1.00 96.06 126 ILE A O 1
ATOM 998 N N . ASN A 1 127 ? -7.146 6.781 -2.685 1.00 92.94 127 ASN A N 1
ATOM 999 C CA . ASN A 1 127 ? -6.544 7.506 -3.794 1.00 92.94 127 ASN A CA 1
ATOM 1000 C C . ASN A 1 127 ? -6.939 6.892 -5.142 1.00 92.94 127 ASN A C 1
ATOM 1002 O O . ASN A 1 127 ? -6.480 5.814 -5.510 1.00 92.94 127 ASN A O 1
ATOM 1006 N N . ASN A 1 128 ? -7.754 7.633 -5.896 1.00 85.88 128 ASN A N 1
ATOM 1007 C CA . ASN A 1 128 ? -8.177 7.294 -7.252 1.00 85.88 128 ASN A CA 1
ATOM 1008 C C . ASN A 1 128 ? -7.246 7.930 -8.300 1.00 85.88 128 ASN A C 1
ATOM 1010 O O . ASN A 1 128 ? -7.696 8.679 -9.168 1.00 85.88 128 ASN A O 1
ATOM 1014 N N . TYR A 1 129 ? -5.939 7.702 -8.177 1.00 87.19 129 TYR A N 1
ATOM 1015 C CA . TYR A 1 129 ? -4.966 8.150 -9.168 1.00 87.19 129 TYR A CA 1
ATOM 1016 C C . TYR A 1 129 ? -5.179 7.384 -10.476 1.00 87.19 129 TYR A C 1
ATOM 1018 O O . TYR A 1 129 ? -5.105 6.157 -10.507 1.00 87.19 129 TYR A O 1
ATOM 1026 N N . THR A 1 130 ? -5.460 8.117 -11.551 1.00 84.69 130 THR A N 1
ATOM 1027 C CA . THR A 1 130 ? -5.740 7.558 -12.884 1.00 84.69 130 THR A CA 1
ATOM 1028 C C . THR A 1 130 ? -4.896 8.189 -13.983 1.00 84.69 130 THR A C 1
ATOM 1030 O O . THR A 1 130 ? -5.095 7.880 -15.157 1.00 84.69 130 THR A O 1
ATOM 1033 N N . GLU A 1 131 ? -4.002 9.114 -13.630 1.00 85.88 131 GLU A N 1
ATOM 1034 C CA . GLU A 1 131 ? -3.187 9.807 -14.620 1.00 85.88 131 GLU A CA 1
ATOM 1035 C C . GLU A 1 131 ? -2.210 8.816 -15.263 1.00 85.88 131 GLU A C 1
ATOM 1037 O O . GLU A 1 131 ? -1.500 8.100 -14.550 1.00 85.88 131 GLU A O 1
ATOM 1042 N N . PRO A 1 132 ? -2.170 8.733 -16.602 1.00 82.06 132 PRO A N 1
ATOM 1043 C CA . PRO A 1 132 ? -1.257 7.833 -17.276 1.00 82.06 132 PRO A CA 1
ATOM 1044 C C . PRO A 1 132 ? 0.183 8.324 -17.126 1.00 82.06 132 PRO A C 1
ATOM 1046 O O . PRO A 1 132 ? 0.458 9.526 -17.082 1.00 82.06 132 PRO A O 1
ATOM 1049 N N . HIS A 1 133 ? 1.119 7.377 -17.138 1.00 81.12 133 HIS A N 1
ATOM 1050 C CA . HIS A 1 133 ? 2.531 7.696 -17.278 1.00 81.12 133 HIS A CA 1
ATOM 1051 C C . HIS A 1 133 ? 2.761 8.504 -18.567 1.00 81.12 133 HIS A C 1
ATOM 1053 O O . HIS A 1 133 ? 2.307 8.110 -19.644 1.00 81.12 133 HIS A O 1
ATOM 1059 N N . ASN A 1 134 ? 3.448 9.639 -18.451 1.00 84.06 134 ASN A N 1
ATOM 1060 C CA . ASN A 1 134 ? 3.611 10.611 -19.531 1.00 84.06 134 ASN A CA 1
ATOM 1061 C C . ASN A 1 134 ? 5.076 10.905 -19.891 1.00 84.06 134 ASN A C 1
ATOM 1063 O O . ASN A 1 134 ? 5.306 11.762 -20.746 1.00 84.06 134 ASN A O 1
ATOM 1067 N N . GLN A 1 135 ? 6.047 10.210 -19.283 1.00 88.06 135 GLN A N 1
ATOM 1068 C CA . GLN A 1 135 ? 7.446 10.362 -19.674 1.00 88.06 135 GLN A CA 1
ATOM 1069 C C . GLN A 1 135 ? 7.742 9.541 -20.936 1.00 88.06 135 GLN A C 1
ATOM 1071 O O . GLN A 1 135 ? 7.210 8.440 -21.119 1.00 88.06 135 GLN A O 1
ATOM 1076 N N . PRO A 1 136 ? 8.554 10.078 -21.861 1.00 90.88 136 PRO A N 1
ATOM 1077 C CA . PRO A 1 136 ? 8.952 9.346 -23.049 1.00 90.88 136 PRO A CA 1
ATOM 1078 C C . PRO A 1 136 ? 9.893 8.194 -22.680 1.00 90.88 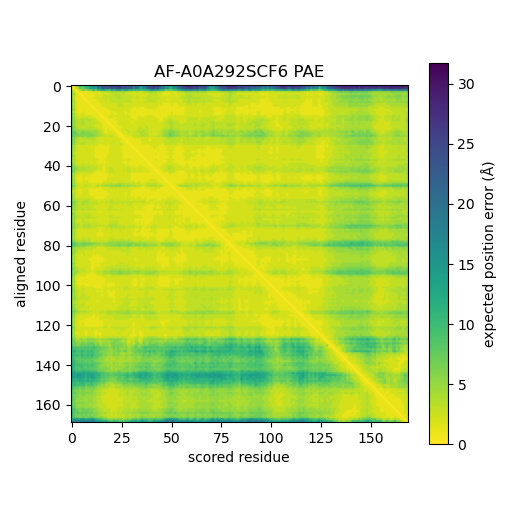136 PRO A C 1
ATOM 1080 O O . PRO A 1 136 ? 10.801 8.345 -21.868 1.00 90.88 136 PRO A O 1
ATOM 1083 N N . LEU A 1 137 ? 9.710 7.047 -23.337 1.00 93.31 137 LEU A N 1
ATOM 1084 C CA . LEU A 1 137 ? 10.636 5.923 -23.223 1.00 93.31 137 LEU A CA 1
ATOM 1085 C C . LEU A 1 137 ? 11.803 6.084 -24.200 1.00 93.31 137 LEU A C 1
ATOM 1087 O O . LEU A 1 137 ? 11.609 6.185 -25.415 1.00 93.31 137 LEU A O 1
ATOM 1091 N N . GLU A 1 138 ? 13.021 6.008 -23.681 1.00 94.81 138 GLU A N 1
ATOM 1092 C CA . GLU A 1 138 ? 14.267 6.062 -24.434 1.00 94.81 138 GLU A CA 1
ATOM 1093 C C . GLU A 1 138 ? 14.963 4.698 -24.495 1.00 94.81 138 GLU A C 1
ATOM 1095 O O . GLU A 1 138 ? 14.959 3.904 -23.553 1.00 94.81 138 GLU A O 1
ATOM 1100 N N . ARG A 1 139 ? 15.604 4.413 -25.634 1.00 95.62 139 ARG A N 1
ATOM 1101 C CA . ARG A 1 139 ? 16.417 3.207 -25.833 1.00 95.62 139 ARG A CA 1
ATOM 1102 C C . ARG A 1 139 ? 17.806 3.425 -25.234 1.00 95.62 139 ARG A C 1
ATOM 1104 O O . ARG A 1 139 ? 18.686 3.946 -25.914 1.00 95.62 139 ARG A O 1
ATOM 1111 N N . ALA A 1 140 ? 18.022 2.974 -24.005 1.00 95.00 140 ALA A N 1
ATOM 1112 C CA . ALA A 1 140 ? 19.324 3.085 -23.346 1.00 95.00 140 ALA A CA 1
ATOM 1113 C C . ALA A 1 140 ? 20.347 2.065 -23.885 1.00 95.00 140 ALA A C 1
ATOM 1115 O O . ALA A 1 140 ? 21.536 2.360 -23.988 1.00 95.00 140 ALA A O 1
ATOM 1116 N N . PHE A 1 141 ? 19.898 0.858 -24.243 1.00 94.56 141 PHE A N 1
ATOM 1117 C CA . PHE A 1 141 ? 20.751 -0.192 -24.808 1.00 94.56 141 PHE A CA 1
ATOM 1118 C C . PHE A 1 141 ? 19.944 -1.195 -25.643 1.00 94.56 141 PHE A C 1
ATOM 1120 O O . PHE A 1 141 ? 18.723 -1.090 -25.787 1.00 94.56 141 PHE A O 1
ATOM 1127 N N . LYS A 1 142 ? 20.640 -2.155 -26.263 1.00 95.31 142 LYS A N 1
ATOM 1128 C CA . LYS A 1 142 ? 20.003 -3.197 -27.076 1.00 95.31 142 LYS A CA 1
ATOM 1129 C C . LYS A 1 142 ? 19.193 -4.147 -26.181 1.00 95.31 142 LYS A C 1
ATOM 1131 O O . LYS A 1 142 ? 19.751 -4.608 -25.191 1.00 95.31 142 LYS A O 1
ATOM 1136 N N . PRO A 1 143 ? 17.940 -4.483 -26.536 1.00 94.94 143 PRO A N 1
ATOM 1137 C CA . PRO A 1 143 ? 17.159 -5.469 -25.796 1.00 94.94 143 PRO A CA 1
ATOM 1138 C C . PRO A 1 143 ? 17.901 -6.802 -25.671 1.00 94.94 143 PRO A C 1
ATOM 1140 O O . PRO A 1 143 ? 18.653 -7.189 -26.572 1.00 94.94 143 PRO A O 1
ATOM 1143 N N . ILE A 1 144 ? 17.650 -7.514 -24.577 1.00 91.94 144 ILE A N 1
ATOM 1144 C CA . ILE A 1 144 ? 18.151 -8.873 -24.390 1.00 91.94 144 ILE A CA 1
ATOM 1145 C C . ILE A 1 144 ? 17.296 -9.803 -25.253 1.00 91.94 144 ILE A C 1
ATOM 1147 O O . ILE A 1 144 ? 16.084 -9.890 -25.063 1.00 91.94 144 ILE A O 1
ATOM 1151 N N . ASP A 1 145 ? 17.921 -10.500 -26.204 1.00 89.50 145 ASP A N 1
ATOM 1152 C CA . ASP A 1 145 ? 17.243 -11.557 -26.955 1.00 89.50 145 ASP A CA 1
ATOM 1153 C C . ASP A 1 145 ? 17.085 -12.779 -26.044 1.00 89.50 145 ASP A C 1
ATOM 1155 O O . ASP A 1 145 ? 18.033 -13.527 -25.794 1.00 89.50 145 ASP A O 1
ATOM 1159 N N . TYR A 1 146 ? 15.889 -12.930 -25.483 1.00 83.38 146 TYR A N 1
ATOM 1160 C CA . TYR A 1 146 ? 15.543 -14.014 -24.578 1.00 83.38 146 TYR A CA 1
ATOM 1161 C C . TYR A 1 146 ? 14.185 -14.603 -24.953 1.00 83.38 146 TYR A C 1
ATOM 1163 O O . TYR A 1 146 ? 13.190 -13.890 -25.084 1.00 83.38 146 TYR A O 1
ATOM 1171 N N . LYS A 1 147 ? 14.139 -15.929 -25.109 1.00 87.62 147 LYS A N 1
ATOM 1172 C CA . LYS A 1 147 ? 12.912 -16.685 -25.371 1.00 87.62 147 LYS A CA 1
ATOM 1173 C C . LYS A 1 147 ? 12.684 -17.662 -24.224 1.00 87.62 147 LYS A C 1
ATOM 1175 O O . LYS A 1 147 ? 13.398 -18.664 -24.157 1.00 87.62 147 LYS A O 1
ATOM 1180 N N . PRO A 1 148 ? 11.731 -17.390 -23.321 1.00 88.31 148 PRO A N 1
ATOM 1181 C CA . PRO A 1 148 ? 11.462 -18.298 -22.223 1.00 88.31 148 PRO A CA 1
ATOM 1182 C C . PRO A 1 148 ? 10.797 -19.582 -22.729 1.00 88.31 148 PRO A C 1
ATOM 1184 O O . PRO A 1 148 ? 9.979 -19.560 -23.646 1.00 88.31 148 PRO A O 1
ATOM 1187 N N . GLU A 1 149 ? 11.108 -20.711 -22.091 1.00 94.12 149 GLU A N 1
ATOM 1188 C CA . GLU A 1 149 ? 10.490 -22.012 -22.402 1.00 94.12 149 GLU A CA 1
ATOM 1189 C C . GLU A 1 149 ? 9.004 -22.084 -22.003 1.00 94.12 149 GLU A C 1
ATOM 1191 O O . GLU A 1 149 ? 8.269 -22.962 -22.453 1.00 94.12 149 GLU A O 1
ATOM 1196 N N . LYS A 1 150 ? 8.559 -21.175 -21.128 1.00 95.31 150 LYS A N 1
ATOM 1197 C CA . LYS A 1 150 ? 7.198 -21.089 -20.586 1.00 95.31 150 LYS A CA 1
ATOM 1198 C C . LYS A 1 150 ? 6.729 -19.631 -20.559 1.00 95.31 150 LYS A C 1
ATOM 1200 O O . LYS A 1 150 ? 7.570 -18.737 -20.602 1.00 95.31 150 LYS A O 1
ATOM 1205 N N . PRO A 1 151 ? 5.418 -19.364 -20.438 1.00 93.81 151 PRO A N 1
ATOM 1206 C CA . PRO A 1 151 ? 4.923 -18.006 -20.235 1.00 93.81 151 PRO A CA 1
ATOM 1207 C C . PRO A 1 151 ? 5.537 -17.366 -18.987 1.00 93.81 151 PRO A C 1
ATOM 1209 O O . PRO A 1 151 ? 5.603 -17.998 -17.932 1.00 93.81 151 PRO A O 1
ATOM 1212 N N . TRP A 1 152 ? 5.988 -16.122 -19.122 1.00 90.38 152 TRP A N 1
ATOM 1213 C CA . TRP A 1 152 ? 6.513 -15.305 -18.031 1.00 90.38 152 TRP A CA 1
ATOM 1214 C C . TRP A 1 152 ? 5.556 -14.150 -17.757 1.00 90.38 152 TRP A C 1
ATOM 1216 O O . TRP A 1 152 ? 4.971 -13.590 -18.684 1.00 90.38 152 TRP A O 1
ATOM 1226 N N . PHE A 1 153 ? 5.429 -13.784 -16.487 1.00 90.88 153 PHE A N 1
ATOM 1227 C CA . PHE A 1 153 ? 4.761 -12.565 -16.053 1.00 90.88 153 PHE A CA 1
ATOM 1228 C C . PHE A 1 153 ? 5.792 -11.711 -15.321 1.00 90.88 153 PHE A C 1
ATOM 1230 O O . PHE A 1 153 ? 6.350 -12.152 -14.320 1.00 90.88 153 PHE A O 1
ATOM 1237 N N . ILE A 1 154 ? 6.073 -10.524 -15.855 1.00 91.38 154 ILE A N 1
ATOM 1238 C CA . ILE A 1 154 ? 7.033 -9.578 -15.284 1.00 91.38 154 ILE A CA 1
ATOM 1239 C C . ILE A 1 154 ? 6.223 -8.413 -14.734 1.00 91.38 154 ILE A C 1
ATOM 1241 O O . ILE A 1 154 ? 5.610 -7.673 -15.501 1.00 91.38 154 ILE A O 1
ATOM 1245 N N . SER A 1 155 ? 6.207 -8.270 -13.413 1.00 91.50 155 SER A N 1
ATOM 1246 C CA . SER A 1 155 ? 5.534 -7.164 -12.723 1.00 91.50 155 SER A CA 1
ATOM 1247 C C . SER A 1 155 ? 6.505 -6.108 -12.200 1.00 91.50 155 SER A C 1
ATOM 1249 O O . SER A 1 155 ? 6.085 -4.991 -11.920 1.00 91.50 155 SER A O 1
ATOM 1251 N N . ASN A 1 156 ? 7.792 -6.442 -12.062 1.00 92.38 156 ASN A N 1
ATOM 1252 C CA . ASN A 1 156 ? 8.815 -5.496 -11.635 1.00 92.38 156 ASN A CA 1
ATOM 1253 C C . ASN A 1 156 ? 9.256 -4.632 -12.827 1.00 92.38 156 ASN A C 1
ATOM 1255 O O . ASN A 1 156 ? 9.761 -5.137 -13.835 1.00 92.38 156 ASN A O 1
ATOM 1259 N N . LEU A 1 157 ? 9.075 -3.318 -12.698 1.00 91.44 157 LEU A N 1
ATOM 1260 C CA . LEU A 1 157 ? 9.404 -2.356 -13.748 1.00 91.44 157 LEU A CA 1
ATOM 1261 C C . LEU A 1 157 ? 10.905 -2.321 -14.062 1.00 91.44 157 LEU A C 1
ATOM 1263 O O . LEU A 1 157 ? 11.269 -2.151 -15.224 1.00 91.44 157 LEU A O 1
ATOM 1267 N N . GLU A 1 158 ? 11.781 -2.553 -13.081 1.00 92.38 158 GLU A N 1
ATOM 1268 C CA . GLU A 1 158 ? 13.231 -2.604 -13.301 1.00 92.38 158 GLU A CA 1
ATOM 1269 C C . GLU A 1 158 ? 13.635 -3.811 -14.155 1.00 92.38 158 GLU A C 1
ATOM 1271 O O . GLU A 1 158 ? 14.496 -3.697 -15.030 1.00 92.38 158 GLU A O 1
ATOM 1276 N N . GLU A 1 159 ? 12.977 -4.957 -13.968 1.00 92.88 159 GLU A N 1
ATOM 1277 C CA . GLU A 1 159 ? 13.209 -6.155 -14.782 1.00 92.88 159 GLU A CA 1
ATOM 1278 C C . GLU A 1 159 ? 12.721 -5.952 -16.219 1.00 92.88 159 GLU A C 1
ATOM 1280 O O . GLU A 1 159 ? 13.447 -6.241 -17.176 1.00 92.88 159 GLU A O 1
ATOM 1285 N N . ALA A 1 160 ? 11.515 -5.397 -16.385 1.00 92.44 160 ALA A N 1
ATOM 1286 C CA . ALA A 1 160 ? 10.971 -5.060 -17.700 1.00 92.44 160 ALA A CA 1
ATOM 1287 C C . ALA A 1 160 ? 11.884 -4.064 -18.436 1.00 92.44 160 ALA A C 1
ATOM 1289 O O . ALA A 1 160 ? 12.223 -4.243 -19.611 1.00 92.44 160 ALA A O 1
ATOM 1290 N N . SER A 1 161 ? 12.346 -3.047 -17.715 1.00 93.88 161 SER A N 1
ATOM 1291 C CA . SER A 1 161 ? 13.308 -2.050 -18.169 1.00 93.88 161 SER A CA 1
ATOM 1292 C C . SER A 1 161 ? 14.636 -2.698 -18.583 1.00 93.88 161 SER A C 1
ATOM 1294 O O . SER A 1 161 ? 15.160 -2.445 -19.675 1.00 93.88 161 SER A O 1
ATOM 1296 N N . TYR A 1 162 ? 15.181 -3.605 -17.771 1.00 93.69 162 TYR A N 1
ATOM 1297 C CA . TYR A 1 162 ? 16.421 -4.318 -18.070 1.00 93.69 162 TYR A CA 1
ATOM 1298 C C . TYR A 1 162 ? 16.331 -5.181 -19.336 1.00 93.69 162 TYR A C 1
ATOM 1300 O O . TYR A 1 162 ? 17.198 -5.086 -20.203 1.00 93.69 162 TYR A O 1
ATOM 1308 N N . ILE A 1 163 ? 15.266 -5.968 -19.488 1.00 93.19 163 ILE A N 1
ATOM 1309 C CA . ILE A 1 163 ? 15.104 -6.884 -20.628 1.00 93.19 163 ILE A CA 1
ATOM 1310 C C . ILE A 1 163 ? 14.875 -6.117 -21.937 1.00 93.19 163 ILE A C 1
ATOM 1312 O O . ILE A 1 163 ? 15.442 -6.459 -22.977 1.00 93.19 163 ILE A O 1
ATOM 1316 N N . THR A 1 164 ? 14.064 -5.059 -21.900 1.00 93.31 164 THR A N 1
ATOM 1317 C CA . THR A 1 164 ? 13.693 -4.294 -23.103 1.00 93.31 164 THR A CA 1
ATOM 1318 C C . THR A 1 164 ? 14.744 -3.267 -23.531 1.00 93.31 164 THR A C 1
ATOM 1320 O O . THR A 1 164 ? 14.697 -2.774 -24.664 1.00 93.31 164 THR A O 1
ATOM 1323 N N . GLY A 1 165 ? 15.673 -2.910 -22.641 1.00 95.25 165 GLY A N 1
ATOM 1324 C CA . GLY A 1 165 ? 16.611 -1.807 -22.857 1.00 95.25 165 GLY A CA 1
ATOM 1325 C C . GLY A 1 165 ? 15.937 -0.434 -22.957 1.00 95.25 165 GLY A C 1
ATOM 1326 O O . GLY A 1 165 ? 16.531 0.486 -23.522 1.00 95.25 165 GLY A O 1
ATOM 1327 N N . LEU A 1 166 ? 14.697 -0.305 -22.468 1.00 95.50 166 LEU A N 1
ATOM 1328 C CA . LEU A 1 166 ? 13.941 0.950 -22.410 1.00 95.50 166 LEU A CA 1
ATOM 1329 C C . LEU A 1 166 ? 14.049 1.588 -21.025 1.00 95.50 166 LEU A C 1
ATOM 1331 O O . LEU A 1 166 ? 14.099 0.873 -20.026 1.00 95.50 166 LEU A O 1
ATOM 1335 N N . ARG A 1 167 ? 14.094 2.918 -20.963 1.00 94.38 167 ARG A N 1
ATOM 1336 C CA . ARG A 1 167 ? 14.100 3.717 -19.728 1.00 94.38 167 ARG A CA 1
ATOM 1337 C C . ARG A 1 167 ? 13.188 4.926 -19.894 1.00 94.38 167 ARG A C 1
ATOM 1339 O O . ARG A 1 167 ? 13.132 5.471 -20.989 1.00 94.38 167 ARG A O 1
ATOM 1346 N N . ASP A 1 168 ? 12.519 5.337 -18.833 1.00 88.81 168 ASP A N 1
ATOM 1347 C CA . ASP A 1 168 ? 12.015 6.694 -18.645 1.00 88.81 168 ASP A CA 1
ATOM 1348 C C . ASP A 1 168 ? 13.062 7.490 -17.840 1.00 88.81 168 ASP A C 1
ATOM 1350 O O . ASP A 1 168 ? 13.712 6.946 -16.945 1.00 88.81 168 ASP A O 1
ATOM 1354 N N . PHE A 1 169 ? 13.299 8.748 -18.215 1.00 77.19 169 PHE A N 1
ATOM 1355 C CA . PHE A 1 169 ? 14.239 9.659 -17.548 1.00 77.19 169 PHE A CA 1
ATOM 1356 C C . PHE A 1 169 ? 13.514 10.912 -17.061 1.00 77.19 169 PHE A C 1
ATOM 1358 O O . PHE A 1 169 ? 12.538 11.321 -17.731 1.00 77.19 169 PHE A O 1
#

Foldseek 3Di:
DQCLCVVVQFFKEKQFQAFLLLDLDDDCLRGLQCLVWQQRHSGWIWMDGNQAIETEDEPVCPVSSVVGTDPRYHYHYDDPPDDRVVVVVVVDDQVGEYEYAPSNDDPVVVVVNPSHHYDYDPADSRHRDDDDDDFDKDQQDQADPDDDPDDDDDSNPVVVCNRHSIDGD